Protein AF-A0A0C3G205-F1 (afdb_monomer_lite)

Secondary structure (DSSP, 8-state):
------EEEE--HHHHHHHHHHTT-EEEEEEEETTEEEEEEEES-HHHHHHHHHHHTT--S-EEEEBTTS-EEEEEEES-TTS-EE--HHHHHHHHHHH---S--EE--BTT------------

Organism: Piloderma croceum (strain F 1598) (NCBI:txid765440)

Foldseek 3Di:
DPPQFFKFFWDDPVLLVVLCVVVVQWDWDWDDDPNDTDIDIDHPDSVVSVVVLCVQLVADPWDWFAAPVRIITTTQWGAGPVDIDGHDPSNVVSSCVRSVGPDDMDGTHTDVDDRDPPPVPPDD

pLDDT: mean 79.88, std 13.87, range [37.0, 92.31]

Sequence (124 aa):
MDKNLPLGYPTPFELIRNYAYQHNLQKSKTIESNGEKHTEAWIIDEGYIIFIACKCADAEEVDWVASCEALMYLQVSGGGSEHEWKISEDMENRLWSEFGFVDELVRFEPDGWVPFRVRVGRDP

Structure (mmCIF, N/CA/C/O backbone):
data_AF-A0A0C3G205-F1
#
_entry.id   AF-A0A0C3G205-F1
#
loop_
_atom_site.group_PDB
_atom_site.id
_atom_site.type_symbol
_atom_site.label_atom_id
_atom_site.label_alt_id
_atom_site.label_comp_id
_atom_site.label_asym_id
_atom_site.label_entity_id
_atom_site.label_seq_id
_atom_site.pdbx_PDB_ins_code
_atom_site.Cartn_x
_atom_site.Cartn_y
_atom_site.Cartn_z
_atom_site.occupancy
_atom_site.B_iso_or_equiv
_atom_site.auth_seq_id
_atom_site.auth_comp_id
_atom_site.auth_asym_id
_atom_site.auth_atom_id
_atom_site.pdbx_PDB_model_num
ATOM 1 N N . MET A 1 1 ? 18.141 18.012 -11.970 1.00 46.16 1 MET A N 1
ATOM 2 C CA . MET A 1 1 ? 18.614 16.644 -11.687 1.00 46.16 1 MET A CA 1
ATOM 3 C C . MET A 1 1 ? 17.356 15.892 -11.336 1.00 46.16 1 MET A C 1
ATOM 5 O O . MET A 1 1 ? 16.797 16.193 -10.288 1.00 46.16 1 MET A O 1
ATOM 9 N N . ASP A 1 2 ? 16.845 15.061 -12.242 1.00 52.97 2 ASP A N 1
ATOM 10 C CA . ASP A 1 2 ? 15.693 14.222 -11.919 1.00 52.97 2 ASP A CA 1
ATOM 11 C C . ASP A 1 2 ? 16.140 13.299 -10.792 1.00 52.97 2 ASP A C 1
ATOM 13 O O . ASP A 1 2 ? 17.035 12.466 -10.957 1.00 52.97 2 ASP A O 1
ATOM 17 N N . LYS A 1 3 ? 15.644 13.570 -9.582 1.00 64.56 3 LYS A N 1
ATOM 18 C CA . LYS A 1 3 ? 15.903 12.696 -8.449 1.00 64.56 3 LYS A CA 1
ATOM 19 C C . LYS A 1 3 ? 15.207 11.383 -8.801 1.00 64.56 3 LYS A C 1
ATOM 21 O O . LYS A 1 3 ? 13.990 11.364 -8.951 1.00 64.56 3 LYS A O 1
ATOM 26 N N . ASN A 1 4 ? 15.974 10.305 -8.941 1.00 77.38 4 ASN A N 1
ATOM 27 C CA . ASN A 1 4 ? 15.435 8.958 -9.113 1.00 77.38 4 ASN A CA 1
ATOM 28 C C . ASN A 1 4 ? 14.833 8.475 -7.789 1.00 77.38 4 ASN A C 1
ATOM 30 O O . ASN A 1 4 ? 15.429 7.677 -7.064 1.00 77.38 4 ASN A O 1
ATOM 34 N N . LEU A 1 5 ? 13.712 9.083 -7.425 1.00 85.69 5 LEU A N 1
ATOM 35 C CA . LEU A 1 5 ? 12.953 8.763 -6.233 1.00 85.69 5 LEU A CA 1
ATOM 36 C C . LEU A 1 5 ? 12.184 7.455 -6.452 1.00 85.69 5 LEU A C 1
ATOM 38 O O . LEU A 1 5 ? 11.811 7.151 -7.591 1.00 85.69 5 LEU A O 1
ATOM 42 N N . PRO A 1 6 ? 11.931 6.678 -5.392 1.00 87.69 6 PRO A N 1
ATOM 43 C CA . PRO A 1 6 ? 11.024 5.545 -5.485 1.00 87.69 6 PRO A CA 1
ATOM 44 C C . PRO A 1 6 ? 9.629 5.984 -5.941 1.00 87.69 6 PRO A C 1
ATOM 46 O O . PRO A 1 6 ? 9.235 7.142 -5.779 1.00 87.69 6 PRO A O 1
ATOM 49 N N . LEU A 1 7 ? 8.900 5.044 -6.538 1.00 89.06 7 LEU A N 1
ATOM 50 C CA . LEU A 1 7 ? 7.511 5.210 -6.957 1.00 89.06 7 LEU A CA 1
ATOM 51 C C . LEU A 1 7 ? 6.617 4.384 -6.038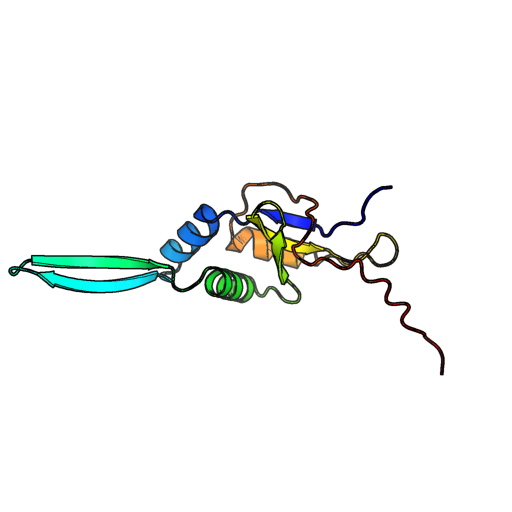 1.00 89.06 7 LEU A C 1
ATOM 53 O O . LEU A 1 7 ? 6.945 3.238 -5.716 1.00 89.06 7 LEU A O 1
ATOM 57 N N . GLY A 1 8 ? 5.479 4.937 -5.643 1.00 91.12 8 GLY A N 1
ATOM 58 C CA . GLY A 1 8 ? 4.548 4.234 -4.775 1.00 91.12 8 GLY A CA 1
ATOM 59 C C . GLY A 1 8 ? 3.142 4.798 -4.812 1.00 91.12 8 GLY A C 1
ATOM 60 O O . GLY A 1 8 ? 2.907 5.902 -5.308 1.00 91.12 8 GLY A O 1
ATOM 61 N N . TYR A 1 9 ? 2.214 4.013 -4.275 1.00 92.06 9 TYR A N 1
ATOM 62 C CA . TYR A 1 9 ? 0.839 4.441 -4.058 1.00 92.06 9 TYR A CA 1
ATOM 63 C C . TYR A 1 9 ? 0.725 5.189 -2.737 1.00 92.06 9 TYR A C 1
ATOM 65 O O . TYR A 1 9 ? 1.216 4.677 -1.725 1.00 92.06 9 TYR A O 1
ATOM 73 N N . PRO A 1 10 ? 0.058 6.353 -2.703 1.00 91.19 10 PRO A N 1
ATOM 74 C CA . PRO A 1 10 ? -0.341 6.968 -1.448 1.00 91.19 10 PRO A CA 1
ATOM 75 C C . PRO A 1 10 ? -1.196 5.998 -0.625 1.00 91.19 10 PRO A C 1
ATOM 77 O O . PRO A 1 10 ? -2.193 5.458 -1.104 1.00 91.19 10 PRO A O 1
ATOM 80 N N . THR A 1 11 ? -0.822 5.785 0.635 1.00 89.25 11 THR A N 1
ATOM 81 C CA . THR A 1 11 ? -1.592 4.976 1.589 1.00 89.25 11 THR A CA 1
ATOM 82 C C . THR A 1 11 ? -2.069 5.860 2.740 1.00 89.25 11 THR A C 1
ATOM 84 O O . THR A 1 11 ? -1.486 5.814 3.828 1.00 89.25 11 THR A O 1
ATOM 87 N N . PRO A 1 12 ? -3.090 6.715 2.531 1.00 87.19 12 PRO A N 1
ATOM 88 C CA . PRO A 1 12 ? -3.608 7.560 3.597 1.00 87.19 12 PRO A CA 1
ATOM 89 C C . PRO A 1 12 ? -4.235 6.708 4.704 1.00 87.19 12 PRO A C 1
ATOM 91 O O . PRO A 1 12 ? -4.753 5.615 4.465 1.00 87.19 12 PRO A O 1
ATOM 94 N N . PHE A 1 13 ? -4.246 7.239 5.926 1.00 85.25 13 PHE A N 1
ATOM 95 C CA . PHE A 1 13 ? -4.791 6.540 7.092 1.00 85.25 13 PHE A CA 1
ATOM 96 C C . PHE A 1 13 ? -6.239 6.066 6.884 1.00 85.25 13 PHE A C 1
ATOM 98 O O . PHE A 1 13 ? -6.624 5.001 7.357 1.00 85.25 13 PHE A O 1
ATOM 105 N N . GLU A 1 14 ? -7.044 6.824 6.139 1.00 88.00 14 GLU A N 1
ATOM 106 C CA . GLU A 1 14 ? -8.429 6.467 5.819 1.00 88.00 14 GLU A CA 1
ATOM 107 C C . GLU A 1 14 ? -8.534 5.201 4.959 1.00 88.00 14 GLU A C 1
ATOM 109 O O . GLU A 1 14 ? -9.401 4.369 5.225 1.00 88.00 14 GLU A O 1
ATOM 114 N N . LEU A 1 15 ? -7.627 5.009 3.992 1.00 89.44 15 LEU A N 1
ATOM 115 C CA . LEU A 1 15 ? -7.549 3.790 3.180 1.00 89.44 15 LEU A CA 1
ATOM 116 C C . LEU A 1 15 ? -7.248 2.579 4.071 1.00 89.44 15 LEU A C 1
ATOM 118 O O . LEU A 1 15 ? -7.987 1.596 4.068 1.00 89.44 15 LEU A O 1
ATOM 122 N N . ILE A 1 16 ? -6.207 2.700 4.899 1.00 88.25 16 ILE A N 1
ATOM 123 C CA . ILE A 1 16 ? -5.759 1.653 5.828 1.00 88.25 16 ILE A CA 1
ATOM 124 C C . ILE A 1 16 ? -6.878 1.303 6.817 1.00 88.25 16 ILE A C 1
ATOM 126 O O . ILE A 1 16 ? -7.170 0.134 7.068 1.00 88.25 16 ILE A O 1
ATOM 130 N N . ARG A 1 17 ? -7.558 2.320 7.347 1.00 87.94 17 ARG A N 1
ATOM 131 C CA . ARG A 1 17 ? -8.693 2.164 8.254 1.00 87.94 17 ARG A CA 1
ATOM 132 C C . ARG A 1 17 ? -9.869 1.453 7.592 1.00 87.94 17 ARG A C 1
ATOM 134 O O . ARG A 1 17 ? -10.459 0.570 8.211 1.00 87.94 17 ARG A O 1
ATOM 141 N N . ASN A 1 18 ? -10.240 1.840 6.375 1.00 90.12 18 ASN A N 1
ATOM 142 C CA . ASN A 1 18 ? -11.357 1.226 5.659 1.00 90.12 18 ASN A CA 1
ATOM 143 C C . ASN A 1 18 ? -11.080 -0.250 5.372 1.00 90.12 18 ASN A C 1
ATOM 145 O O . ASN A 1 18 ? -11.936 -1.088 5.662 1.00 90.12 18 ASN A O 1
ATOM 149 N N . TYR A 1 19 ? -9.866 -0.561 4.915 1.00 91.50 19 TYR A N 1
ATOM 150 C CA . TYR A 1 19 ? -9.417 -1.936 4.737 1.00 91.50 19 TYR A CA 1
ATOM 151 C C . TYR A 1 19 ? -9.491 -2.716 6.060 1.00 91.50 19 TYR A C 1
ATOM 153 O O . TYR A 1 19 ? -10.064 -3.804 6.124 1.00 91.50 19 TYR A O 1
ATOM 161 N N . ALA A 1 20 ? -9.012 -2.135 7.167 1.00 90.69 20 ALA A N 1
ATOM 162 C CA . ALA A 1 20 ? -9.081 -2.782 8.475 1.00 90.69 20 ALA A CA 1
ATOM 163 C C . ALA A 1 20 ? -10.515 -3.165 8.869 1.00 90.69 20 ALA A C 1
ATOM 165 O O . ALA A 1 20 ? -10.747 -4.294 9.296 1.00 90.69 20 ALA A O 1
ATOM 166 N N . TYR A 1 21 ? -11.480 -2.259 8.679 1.00 89.31 21 TYR A N 1
ATOM 167 C CA . TYR A 1 21 ? -12.889 -2.532 8.970 1.00 89.31 21 TYR A CA 1
ATOM 168 C C . TYR A 1 21 ? -13.486 -3.609 8.063 1.00 89.31 21 TYR A C 1
ATOM 170 O O . TYR A 1 21 ? -14.200 -4.484 8.551 1.00 89.31 21 TYR A O 1
ATOM 178 N N . GLN A 1 22 ? -13.193 -3.565 6.761 1.00 90.81 22 GLN A N 1
ATOM 179 C CA . GLN A 1 22 ? -13.673 -4.555 5.792 1.00 90.81 22 GLN A CA 1
ATOM 180 C C . GLN A 1 22 ? -13.173 -5.969 6.123 1.00 90.81 22 GLN A C 1
ATOM 182 O O . GLN A 1 22 ? -13.919 -6.937 5.978 1.00 90.81 22 GLN A O 1
ATOM 187 N N . HIS A 1 23 ? -11.946 -6.081 6.637 1.00 90.06 23 HIS A N 1
ATOM 188 C CA . HIS A 1 23 ? -11.289 -7.357 6.930 1.00 90.06 23 HIS A CA 1
ATOM 189 C C . HIS A 1 23 ? -11.340 -7.759 8.415 1.00 90.06 23 HIS A C 1
ATOM 191 O O . HIS A 1 23 ? -10.714 -8.740 8.812 1.00 90.06 23 HIS A O 1
ATOM 197 N N . ASN A 1 24 ? -12.107 -7.045 9.245 1.00 89.44 24 ASN A N 1
ATOM 198 C CA . ASN A 1 24 ? -12.214 -7.281 10.689 1.00 89.44 24 ASN A CA 1
ATOM 199 C C . ASN A 1 24 ? -10.862 -7.265 11.434 1.00 89.44 24 ASN A C 1
ATOM 201 O O . ASN A 1 24 ? -10.647 -8.030 12.375 1.00 89.44 24 ASN A O 1
ATOM 205 N N . LEU A 1 25 ? -9.950 -6.380 11.027 1.00 88.44 25 LEU A N 1
ATOM 206 C CA . LEU A 1 25 ? -8.615 -6.204 11.614 1.00 88.44 25 LEU A CA 1
ATOM 207 C C . LEU A 1 25 ? -8.593 -5.169 12.753 1.00 88.44 25 LEU A C 1
ATOM 209 O O . LEU A 1 25 ? -7.534 -4.678 13.144 1.00 88.44 25 LEU A O 1
ATOM 213 N N . GLN A 1 26 ? -9.756 -4.820 13.299 1.00 83.94 26 GLN A N 1
ATOM 214 C CA . GLN A 1 26 ? -9.890 -3.995 14.494 1.00 83.94 26 GLN A CA 1
ATOM 215 C C . GLN A 1 26 ? -9.728 -4.815 15.782 1.00 83.94 26 GLN A C 1
ATOM 217 O O . GLN A 1 26 ? -10.205 -5.944 15.900 1.00 83.94 26 GLN A O 1
ATOM 222 N N . LYS A 1 27 ? -9.122 -4.209 16.805 1.00 78.50 27 LYS A N 1
ATOM 223 C CA . LYS A 1 27 ? -9.290 -4.642 18.196 1.00 78.50 27 LYS A CA 1
ATOM 224 C C . LYS A 1 27 ? -10.500 -3.938 18.779 1.00 78.50 27 LYS A C 1
ATOM 226 O O . LYS A 1 27 ? -10.727 -2.763 18.514 1.00 78.50 27 LYS A O 1
ATOM 231 N N . SER A 1 28 ? -11.245 -4.650 19.612 1.00 81.25 28 SER A N 1
ATOM 232 C CA . SER A 1 28 ? -12.322 -4.059 20.396 1.00 81.25 28 SER A CA 1
ATOM 233 C C . SER A 1 28 ? -12.154 -4.384 21.868 1.00 81.25 28 SER A C 1
ATOM 235 O O . SER A 1 28 ? -11.835 -5.522 22.222 1.00 81.25 28 SER A O 1
ATOM 237 N N . LYS A 1 29 ? -12.435 -3.412 22.730 1.00 79.94 29 LYS A N 1
ATOM 238 C CA . LYS A 1 29 ? -12.554 -3.615 24.170 1.00 79.94 29 LYS A CA 1
ATOM 239 C C . LYS A 1 29 ? -13.931 -3.171 24.620 1.00 79.94 29 LYS A C 1
ATOM 241 O O . LYS A 1 29 ? -14.347 -2.044 24.370 1.00 79.94 29 LYS A O 1
ATOM 246 N N . THR A 1 30 ? -14.617 -4.069 25.313 1.00 85.38 30 THR A N 1
ATOM 247 C CA . THR A 1 30 ? -15.860 -3.735 26.001 1.00 85.38 30 THR A CA 1
ATOM 248 C C . THR A 1 30 ? -15.525 -3.234 27.398 1.00 85.38 30 THR A C 1
ATOM 250 O O . THR A 1 30 ? -14.806 -3.897 28.148 1.00 85.38 30 THR A O 1
ATOM 253 N N . ILE A 1 31 ? -16.029 -2.055 27.732 1.00 85.69 31 ILE A N 1
ATOM 254 C CA . ILE A 1 31 ? -15.893 -1.409 29.030 1.00 85.69 31 ILE A CA 1
ATOM 255 C C . ILE A 1 31 ? -17.288 -1.331 29.639 1.00 85.69 31 ILE A C 1
ATOM 257 O O . ILE A 1 31 ? -18.219 -0.823 29.018 1.00 85.69 31 ILE A O 1
ATOM 261 N N . GLU A 1 32 ? -17.429 -1.851 30.854 1.00 89.06 32 GLU A N 1
ATOM 262 C CA . GLU A 1 32 ? -18.638 -1.689 31.656 1.00 89.06 32 GLU A CA 1
ATOM 263 C C . GLU A 1 32 ? -18.434 -0.550 32.652 1.00 89.06 32 GLU A C 1
ATOM 265 O O . GLU A 1 32 ? -17.497 -0.578 33.450 1.00 89.06 32 GLU A O 1
ATOM 270 N N . SER A 1 33 ? -19.309 0.452 32.603 1.00 83.94 33 SER A N 1
ATOM 271 C CA . SER A 1 33 ? -19.316 1.575 33.540 1.00 83.94 33 SER A CA 1
ATOM 272 C C . SER A 1 33 ? -20.757 1.896 33.913 1.00 83.94 33 SER A C 1
ATOM 274 O O . SER A 1 33 ? -21.612 2.013 33.045 1.00 83.94 33 SER A O 1
ATOM 276 N N . ASN A 1 34 ? -21.052 1.983 35.212 1.00 85.06 34 ASN A N 1
ATOM 277 C CA . ASN A 1 34 ? -22.398 2.256 35.740 1.00 85.06 34 ASN A CA 1
ATOM 278 C C . ASN A 1 34 ? -23.517 1.321 35.224 1.00 85.06 34 ASN A C 1
ATOM 280 O O . ASN A 1 34 ? -24.680 1.709 35.185 1.00 85.06 34 ASN A O 1
ATOM 284 N N . GLY A 1 35 ? -23.185 0.078 34.854 1.00 87.94 35 GLY A N 1
ATOM 285 C CA . GLY A 1 35 ? -24.145 -0.888 34.303 1.00 87.94 35 GLY A CA 1
ATOM 286 C C . GLY A 1 35 ? -24.400 -0.750 32.796 1.00 87.94 35 GLY A C 1
ATOM 287 O O . GLY A 1 35 ? -25.133 -1.564 32.236 1.00 87.94 35 GLY A O 1
ATOM 288 N N . GLU A 1 36 ? -23.767 0.217 32.129 1.00 83.50 36 GLU A N 1
ATOM 289 C CA . GLU A 1 36 ? -23.778 0.369 30.674 1.00 83.50 36 GLU A CA 1
ATOM 290 C C . GLU A 1 36 ? -22.538 -0.298 30.055 1.00 83.50 36 GLU A C 1
ATOM 292 O O . GLU A 1 36 ? -21.431 -0.212 30.594 1.00 83.50 36 GLU A O 1
ATOM 297 N N . LYS A 1 37 ? -22.727 -0.994 28.923 1.00 86.56 37 LYS A N 1
ATOM 298 C CA . LYS A 1 37 ? -21.651 -1.616 28.134 1.00 86.56 37 LYS A CA 1
ATOM 299 C C . LYS A 1 37 ? -21.302 -0.707 26.961 1.00 86.56 37 LYS A C 1
ATOM 301 O O . LYS A 1 37 ? -22.137 -0.497 26.085 1.00 86.56 37 LYS A O 1
ATOM 306 N N . HIS A 1 38 ? -20.060 -0.245 26.905 1.00 84.19 38 HIS A N 1
ATOM 307 C CA . HIS A 1 38 ? -19.509 0.484 25.765 1.00 84.19 38 HIS A CA 1
ATOM 308 C C . HIS A 1 38 ? -18.468 -0.382 25.067 1.00 84.19 38 HIS A C 1
ATOM 310 O O . HIS A 1 38 ? -17.634 -0.994 25.729 1.00 84.19 38 HIS A O 1
ATOM 316 N N . THR A 1 39 ? -18.490 -0.432 23.738 1.00 84.06 39 THR A N 1
ATOM 317 C CA . THR A 1 39 ? -17.443 -1.098 22.957 1.00 84.06 39 THR A CA 1
ATOM 318 C C . THR A 1 39 ? -16.621 -0.042 22.242 1.00 84.06 39 THR A C 1
ATOM 320 O O . THR A 1 39 ? -17.121 0.659 21.367 1.00 84.06 39 THR A O 1
ATOM 323 N N . GLU A 1 40 ? -15.354 0.059 22.622 1.00 80.81 40 GLU A N 1
ATOM 324 C CA . GLU A 1 40 ? -14.363 0.869 21.923 1.00 80.81 40 GLU A CA 1
ATOM 325 C C . GLU A 1 40 ? -13.652 -0.018 20.903 1.00 80.81 40 GLU A C 1
ATOM 327 O O . GLU A 1 40 ? -13.214 -1.116 21.249 1.00 80.81 40 GLU A O 1
ATOM 332 N N . ALA A 1 41 ? -13.540 0.443 19.657 1.00 73.50 41 ALA A N 1
ATOM 333 C CA . ALA A 1 41 ? -12.800 -0.240 18.603 1.00 73.50 41 ALA A CA 1
ATOM 334 C C . ALA A 1 41 ? -11.648 0.639 18.109 1.00 73.50 41 ALA A C 1
ATOM 336 O O . ALA A 1 41 ? -11.825 1.840 17.903 1.00 73.50 41 ALA A O 1
ATOM 337 N N . TRP A 1 42 ? -10.478 0.039 17.911 1.00 79.00 42 TRP A N 1
ATOM 338 C CA . TRP A 1 42 ? -9.301 0.712 17.369 1.00 79.00 42 TRP A CA 1
ATOM 339 C C . TRP A 1 42 ? -8.505 -0.211 16.447 1.00 79.00 42 TRP A C 1
ATOM 341 O O . TRP A 1 42 ? -8.597 -1.439 16.511 1.00 79.00 42 TRP A O 1
ATOM 351 N N . ILE A 1 43 ? -7.718 0.401 15.570 1.00 74.12 43 ILE A N 1
ATOM 352 C CA . ILE A 1 43 ? -6.840 -0.290 14.627 1.00 74.12 43 ILE A CA 1
ATOM 353 C C . ILE A 1 43 ? -5.657 -0.919 15.376 1.00 74.12 43 ILE A C 1
ATOM 355 O O . ILE A 1 43 ? -5.128 -0.326 16.311 1.00 74.12 43 ILE A O 1
ATOM 359 N N . ILE A 1 44 ? -5.265 -2.135 14.982 1.00 70.44 44 ILE A N 1
ATOM 360 C CA . ILE A 1 44 ? -4.193 -2.898 15.639 1.00 70.44 44 ILE A CA 1
ATOM 361 C C . ILE A 1 44 ? -2.827 -2.223 15.483 1.00 70.44 44 ILE A C 1
ATOM 363 O O . ILE A 1 44 ? -2.137 -2.080 16.490 1.00 70.44 44 ILE A O 1
ATOM 367 N N . ASP A 1 45 ? -2.464 -1.893 14.244 1.00 84.31 45 ASP A N 1
ATOM 368 C CA . ASP A 1 45 ? -1.216 -1.258 13.798 1.00 84.31 45 ASP A CA 1
ATOM 369 C C . ASP A 1 45 ? -1.310 -1.093 12.265 1.00 84.31 45 ASP A C 1
ATOM 371 O O . ASP A 1 45 ? -1.740 -2.025 11.577 1.00 84.31 45 ASP A O 1
ATOM 375 N N . GLU A 1 46 ? -0.972 0.075 11.718 1.00 83.56 46 GLU A N 1
ATOM 376 C CA . GLU A 1 46 ? -1.089 0.359 10.281 1.00 83.56 46 GLU A CA 1
ATOM 377 C C . GLU A 1 46 ? -0.160 -0.519 9.432 1.00 83.56 46 GLU A C 1
ATOM 379 O O . GLU A 1 46 ? -0.580 -1.042 8.396 1.00 83.56 46 GLU A O 1
ATOM 384 N N . GLY A 1 47 ? 1.073 -0.742 9.893 1.00 82.00 47 GLY A N 1
ATOM 385 C CA . GLY A 1 47 ? 2.044 -1.585 9.196 1.00 82.00 47 GLY A CA 1
ATOM 386 C C . GLY A 1 47 ? 1.606 -3.044 9.152 1.00 82.00 47 GLY A C 1
ATOM 387 O O . GLY A 1 47 ? 1.742 -3.706 8.124 1.00 82.00 47 GLY A O 1
ATOM 388 N N . TYR A 1 48 ? 0.998 -3.536 10.233 1.00 84.62 48 TYR A N 1
ATOM 389 C CA . TYR A 1 48 ? 0.404 -4.870 10.259 1.00 84.62 48 TYR A CA 1
ATOM 390 C C . TYR A 1 48 ? -0.747 -5.015 9.256 1.00 84.62 48 TYR A C 1
ATOM 392 O O . TYR A 1 48 ? -0.838 -6.037 8.578 1.00 84.62 48 TYR A O 1
ATOM 400 N N . ILE A 1 49 ? -1.615 -4.006 9.128 1.00 88.19 49 ILE A N 1
ATOM 401 C CA . ILE A 1 49 ? -2.709 -4.038 8.145 1.00 88.19 49 ILE A CA 1
ATOM 402 C C . ILE A 1 49 ? -2.159 -4.138 6.726 1.00 88.19 49 ILE A C 1
ATOM 404 O O . ILE A 1 49 ? -2.626 -4.966 5.947 1.00 88.19 49 ILE A O 1
ATOM 408 N N . ILE A 1 50 ? -1.148 -3.335 6.409 1.00 87.31 50 ILE A N 1
ATOM 409 C CA . ILE A 1 50 ? -0.534 -3.340 5.083 1.00 87.31 50 ILE A CA 1
ATOM 410 C C . ILE A 1 50 ? 0.172 -4.661 4.807 1.00 87.31 50 ILE A C 1
ATOM 412 O O . ILE A 1 50 ? 0.027 -5.207 3.718 1.00 87.31 50 ILE A O 1
ATOM 416 N N . PHE A 1 51 ? 0.848 -5.236 5.802 1.00 86.19 51 PHE A N 1
ATOM 417 C CA . PHE A 1 51 ? 1.401 -6.581 5.681 1.00 86.19 51 PHE A CA 1
ATOM 418 C C . PHE A 1 51 ? 0.317 -7.619 5.350 1.00 86.19 51 PHE A C 1
ATOM 420 O O . PHE A 1 51 ? 0.513 -8.436 4.452 1.00 86.19 51 PHE A O 1
ATOM 427 N N . ILE A 1 52 ? -0.831 -7.585 6.038 1.00 89.00 52 ILE A N 1
ATOM 428 C CA . ILE A 1 52 ? -1.949 -8.496 5.758 1.00 89.00 52 ILE A CA 1
ATOM 429 C C . ILE A 1 52 ? -2.497 -8.283 4.346 1.00 89.00 52 ILE A C 1
ATOM 431 O O . ILE A 1 52 ? -2.714 -9.262 3.642 1.00 89.00 52 ILE A O 1
ATOM 435 N N . ALA A 1 53 ? -2.669 -7.040 3.909 1.00 89.62 53 ALA A N 1
ATOM 436 C CA . ALA A 1 53 ? -3.125 -6.732 2.559 1.00 89.62 53 ALA A CA 1
ATOM 437 C C . ALA A 1 53 ? -2.142 -7.215 1.483 1.00 89.62 53 ALA A C 1
ATOM 439 O O . ALA A 1 53 ? -2.544 -7.916 0.559 1.00 89.62 53 ALA A O 1
ATOM 440 N N . CYS A 1 54 ? -0.838 -6.975 1.643 1.00 89.44 54 CYS A N 1
ATOM 441 C CA . CYS A 1 54 ? 0.167 -7.544 0.742 1.00 89.44 54 CYS A CA 1
ATOM 442 C C . CYS A 1 54 ? 0.114 -9.079 0.735 1.00 89.44 54 CYS A C 1
ATOM 444 O O . CYS A 1 54 ? 0.229 -9.693 -0.321 1.00 89.44 54 CYS A O 1
ATOM 446 N N . LYS A 1 55 ? -0.119 -9.724 1.886 1.00 89.56 55 LYS A N 1
ATOM 447 C CA . LYS A 1 55 ? -0.306 -11.181 1.950 1.00 89.56 55 LYS A CA 1
ATOM 448 C C . LYS A 1 55 ? -1.564 -11.661 1.223 1.00 89.56 55 LYS A C 1
ATOM 450 O O . LYS A 1 55 ? -1.484 -12.676 0.540 1.00 89.56 55 LYS A O 1
ATOM 455 N N . CYS A 1 56 ? -2.691 -10.964 1.348 1.00 90.50 56 CYS A N 1
ATOM 456 C CA . CYS A 1 56 ? -3.926 -11.294 0.630 1.00 90.50 56 CYS A CA 1
ATOM 457 C C . CYS A 1 56 ? -3.769 -11.126 -0.888 1.00 90.50 56 CYS A C 1
ATOM 459 O O . CYS A 1 56 ? -4.228 -11.976 -1.647 1.00 90.50 56 CYS A O 1
ATOM 461 N N . ALA A 1 57 ? -3.044 -10.089 -1.314 1.00 88.81 57 ALA A N 1
ATOM 462 C CA . ALA A 1 57 ? -2.704 -9.842 -2.712 1.00 88.81 57 ALA A CA 1
ATOM 463 C C . ALA A 1 57 ? -1.641 -10.808 -3.274 1.00 88.81 57 ALA A C 1
ATOM 465 O O . ALA A 1 57 ? -1.314 -10.722 -4.457 1.00 88.81 57 ALA A O 1
ATOM 466 N N . ASP A 1 58 ? -1.080 -11.703 -2.447 1.00 88.06 58 ASP A N 1
ATOM 467 C CA . ASP A 1 58 ? 0.080 -12.532 -2.796 1.00 88.06 58 ASP A CA 1
ATOM 468 C C . ASP A 1 58 ? 1.226 -11.677 -3.375 1.00 88.06 58 ASP A C 1
ATOM 470 O O . ASP A 1 58 ? 1.842 -11.980 -4.402 1.00 88.06 58 ASP A O 1
ATOM 474 N N . ALA A 1 59 ? 1.439 -10.533 -2.716 1.00 81.31 59 ALA A N 1
ATOM 475 C CA . ALA A 1 59 ? 2.385 -9.519 -3.114 1.00 81.31 59 ALA A CA 1
ATOM 476 C C . ALA A 1 59 ? 3.742 -9.719 -2.447 1.00 81.31 59 ALA A C 1
ATOM 478 O O . ALA A 1 59 ? 3.947 -9.397 -1.273 1.00 81.31 59 ALA A O 1
ATOM 479 N N . GLU A 1 60 ? 4.668 -10.281 -3.217 1.00 71.75 60 GLU A N 1
ATOM 480 C CA . GLU A 1 60 ? 6.072 -10.429 -2.851 1.00 71.75 60 GLU A CA 1
ATOM 481 C C . GLU A 1 60 ? 6.856 -9.170 -3.268 1.00 71.75 60 GLU A C 1
ATOM 483 O O . GLU A 1 60 ? 6.497 -8.506 -4.238 1.00 71.75 60 GLU A O 1
ATOM 488 N N . GLU A 1 61 ? 7.922 -8.835 -2.533 1.00 70.25 61 GLU A N 1
ATOM 489 C CA . GLU A 1 61 ? 8.858 -7.742 -2.877 1.00 70.25 61 GLU A CA 1
ATOM 490 C C . GLU A 1 61 ? 8.263 -6.315 -2.869 1.00 70.25 61 GLU A C 1
ATOM 492 O O . GLU A 1 61 ? 8.677 -5.448 -3.638 1.00 70.25 61 GLU A O 1
ATOM 497 N N . VAL A 1 62 ? 7.312 -6.046 -1.969 1.00 72.69 62 VAL A N 1
ATOM 498 C CA . VAL A 1 62 ? 6.735 -4.708 -1.757 1.00 72.69 62 VAL A CA 1
ATOM 499 C C . VAL A 1 62 ? 7.133 -4.184 -0.382 1.00 72.69 62 VAL A C 1
ATOM 501 O O . VAL A 1 62 ? 6.944 -4.876 0.619 1.00 72.69 62 VAL A O 1
ATOM 504 N N . ASP A 1 63 ? 7.624 -2.946 -0.330 1.00 76.19 63 ASP A N 1
ATOM 505 C CA . ASP A 1 63 ? 7.971 -2.267 0.918 1.00 76.19 63 ASP A CA 1
ATOM 506 C C . ASP A 1 63 ? 6.948 -1.175 1.246 1.00 76.19 63 ASP A C 1
ATOM 508 O O . ASP A 1 63 ? 6.517 -0.407 0.383 1.00 76.19 63 ASP A O 1
ATOM 512 N N . TRP A 1 64 ? 6.575 -1.077 2.521 1.00 81.38 64 TRP A N 1
ATOM 513 C CA . TRP A 1 64 ? 5.787 0.039 3.034 1.00 81.38 64 TRP A CA 1
ATOM 514 C C . TRP A 1 64 ? 6.696 1.062 3.698 1.00 81.38 64 TRP A C 1
ATOM 516 O O . TRP A 1 64 ? 7.503 0.712 4.561 1.00 81.38 64 TRP A O 1
ATOM 526 N N . VAL A 1 65 ? 6.580 2.324 3.282 1.00 80.19 65 VAL A N 1
ATOM 527 C CA . VAL A 1 65 ? 7.591 3.334 3.584 1.00 80.19 65 VAL A CA 1
ATOM 528 C C . VAL A 1 65 ? 6.954 4.670 3.967 1.00 80.19 65 VAL A C 1
ATOM 530 O O . VAL A 1 65 ? 6.021 5.146 3.321 1.00 80.19 65 VAL A O 1
ATOM 533 N N . ALA A 1 66 ? 7.484 5.287 5.024 1.00 74.00 66 ALA A N 1
ATOM 534 C CA . ALA A 1 66 ? 7.151 6.652 5.421 1.00 74.00 66 ALA A CA 1
ATOM 535 C C . ALA A 1 66 ? 7.938 7.677 4.594 1.00 74.00 66 ALA A C 1
ATOM 537 O O . ALA A 1 66 ? 9.088 7.433 4.228 1.00 74.00 66 ALA A O 1
ATOM 538 N N . SER A 1 67 ? 7.343 8.838 4.337 1.00 75.50 67 SER A N 1
ATOM 539 C CA . SER A 1 67 ? 7.975 9.987 3.685 1.00 75.50 67 SER A CA 1
ATOM 540 C C . SER A 1 67 ? 8.076 11.185 4.625 1.00 75.50 67 SER A C 1
ATOM 542 O O . SER A 1 67 ? 7.256 11.347 5.529 1.00 75.50 67 SER A O 1
ATOM 544 N N . CYS A 1 68 ? 9.020 12.079 4.325 1.00 67.44 68 CYS A N 1
ATOM 545 C CA . CYS A 1 68 ? 9.312 13.298 5.083 1.00 67.44 68 CYS A CA 1
ATOM 546 C C . CYS A 1 68 ? 8.153 14.287 5.223 1.00 67.44 68 CYS A C 1
ATOM 548 O O . CYS A 1 68 ? 8.177 15.141 6.109 1.00 67.44 68 CYS A O 1
ATOM 550 N N . GLU A 1 69 ? 7.113 14.154 4.403 1.00 68.62 69 GLU A N 1
ATOM 551 C CA . GLU A 1 69 ? 5.875 14.929 4.512 1.00 68.62 69 GLU A CA 1
ATOM 552 C C . GLU A 1 69 ? 4.851 14.304 5.480 1.00 68.62 69 GLU A C 1
ATOM 554 O O . GLU A 1 69 ? 3.689 14.702 5.488 1.00 68.62 69 GLU A O 1
ATOM 559 N N . ALA A 1 70 ? 5.260 13.324 6.298 1.00 66.56 70 ALA A N 1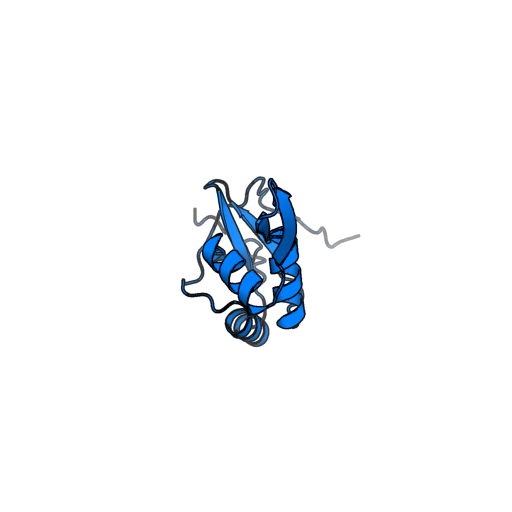
ATOM 560 C CA . ALA A 1 70 ? 4.380 12.508 7.142 1.00 66.56 70 ALA A CA 1
ATOM 561 C C . ALA A 1 70 ? 3.297 11.746 6.346 1.00 66.56 70 ALA A C 1
ATOM 563 O O . ALA A 1 70 ? 2.241 11.395 6.877 1.00 66.56 70 ALA A O 1
ATOM 564 N N . LEU A 1 71 ? 3.568 11.482 5.065 1.00 75.25 71 LEU A N 1
ATOM 565 C CA . LEU A 1 71 ? 2.742 10.666 4.179 1.00 75.25 71 LEU A CA 1
ATOM 566 C C . LEU A 1 71 ? 3.323 9.254 4.092 1.00 75.25 71 LEU A C 1
ATOM 568 O O . LEU A 1 71 ? 4.539 9.073 4.063 1.00 75.25 71 LEU A O 1
ATOM 572 N N . MET A 1 72 ? 2.447 8.254 4.043 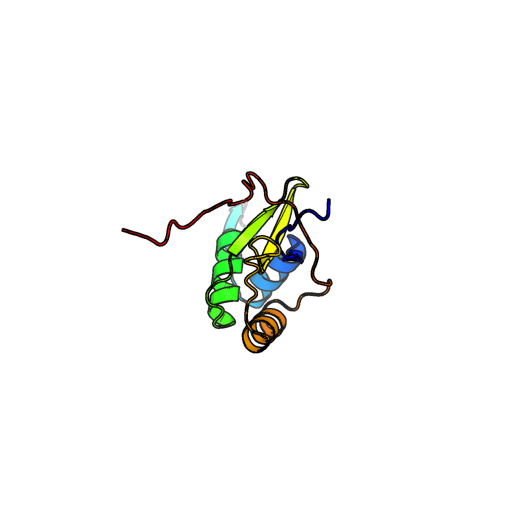1.00 87.00 72 MET A N 1
ATOM 573 C CA . MET A 1 72 ? 2.834 6.850 3.916 1.00 87.00 72 MET A CA 1
ATOM 574 C C . MET A 1 72 ? 2.587 6.380 2.487 1.00 87.00 72 MET A C 1
ATOM 576 O O . MET A 1 72 ? 1.564 6.734 1.893 1.00 87.00 72 MET A O 1
ATOM 580 N N . TYR A 1 73 ? 3.501 5.568 1.963 1.00 88.94 73 TYR A N 1
ATOM 581 C CA . TYR A 1 73 ? 3.434 5.044 0.606 1.00 88.94 73 TYR A CA 1
ATOM 582 C C . TYR A 1 73 ? 3.693 3.542 0.579 1.00 88.94 73 TYR A C 1
ATOM 584 O O . TYR A 1 73 ? 4.572 3.031 1.278 1.00 88.94 73 TYR A O 1
ATOM 592 N N . LEU A 1 74 ? 2.964 2.837 -0.281 1.00 90.50 74 LEU A N 1
ATOM 593 C CA . LEU A 1 74 ? 3.318 1.481 -0.679 1.00 90.50 74 LEU A CA 1
ATOM 594 C C . LEU A 1 74 ? 4.267 1.565 -1.878 1.00 90.50 74 LEU A C 1
ATOM 596 O O . LEU A 1 74 ? 3.843 1.921 -2.979 1.00 90.50 74 LEU A O 1
ATOM 600 N N . GLN A 1 75 ? 5.552 1.292 -1.662 1.00 89.94 75 GLN A N 1
ATOM 601 C CA . GLN A 1 75 ? 6.577 1.386 -2.695 1.00 89.94 75 GLN A CA 1
ATOM 602 C C . GLN A 1 75 ? 6.467 0.215 -3.671 1.00 89.94 75 GLN A C 1
ATOM 604 O O . GLN A 1 75 ? 6.584 -0.941 -3.278 1.00 89.94 75 GLN A O 1
ATOM 609 N N . VAL A 1 76 ? 6.325 0.522 -4.958 1.00 89.81 76 VAL A N 1
ATOM 610 C CA . VAL A 1 76 ? 6.228 -0.477 -6.040 1.00 89.81 76 VAL A CA 1
ATOM 611 C C . VAL A 1 76 ? 7.412 -0.425 -7.005 1.00 89.81 76 VAL A C 1
ATOM 613 O O . VAL A 1 76 ? 7.547 -1.269 -7.892 1.00 89.81 76 VAL A O 1
ATOM 616 N N . SER A 1 77 ? 8.267 0.586 -6.860 1.00 88.62 77 SER A N 1
ATOM 617 C CA . SER A 1 77 ? 9.520 0.711 -7.591 1.00 88.62 77 SER A CA 1
ATOM 618 C C . SER A 1 77 ? 10.543 1.499 -6.787 1.00 88.62 77 SER A C 1
ATOM 620 O O . SER A 1 77 ? 10.202 2.420 -6.040 1.00 88.62 77 SER A O 1
ATOM 622 N N . GLY A 1 78 ? 11.812 1.149 -6.964 1.00 84.69 78 GLY A N 1
ATOM 623 C CA . GLY A 1 78 ? 12.941 1.829 -6.354 1.00 84.69 78 GLY A CA 1
ATOM 624 C C . GLY A 1 78 ? 14.234 1.574 -7.120 1.00 84.69 78 GLY A C 1
ATOM 625 O O . GLY A 1 78 ? 14.268 0.847 -8.105 1.00 84.69 78 GLY A O 1
ATOM 626 N N . GLY A 1 79 ? 15.325 2.179 -6.656 1.00 73.12 79 GLY A N 1
ATOM 627 C CA . GLY A 1 79 ? 16.601 2.144 -7.371 1.00 73.12 79 GLY A CA 1
ATOM 628 C C . GLY A 1 79 ? 16.701 3.248 -8.427 1.00 73.12 79 GLY A C 1
ATOM 629 O O . GLY A 1 79 ? 15.711 3.695 -8.995 1.00 73.12 79 GLY A O 1
ATOM 630 N N . GLY A 1 80 ? 17.913 3.773 -8.622 1.00 68.62 80 GLY A N 1
ATOM 631 C CA . GLY A 1 80 ? 18.165 4.888 -9.540 1.00 68.62 80 GLY A CA 1
ATOM 632 C C . GLY A 1 80 ? 17.858 4.552 -11.006 1.00 68.62 80 GLY A C 1
ATOM 633 O O . GLY A 1 80 ? 17.716 3.391 -11.341 1.00 68.62 80 GLY A O 1
ATOM 634 N N . SER A 1 81 ? 17.885 5.530 -11.912 1.00 66.38 81 SER A N 1
ATOM 635 C CA . SER A 1 81 ? 17.598 5.381 -13.354 1.00 66.38 81 SER A CA 1
ATOM 636 C C . SER A 1 81 ? 18.387 4.278 -14.066 1.00 66.38 81 SER A C 1
ATOM 638 O O . SER A 1 81 ? 17.951 3.779 -15.094 1.00 66.38 81 SER A O 1
ATOM 640 N N . GLU A 1 82 ? 19.563 3.908 -13.556 1.00 68.81 82 GLU A N 1
ATOM 641 C CA . GLU A 1 82 ? 20.384 2.824 -14.118 1.00 68.81 82 GLU A CA 1
ATOM 642 C C . GLU A 1 82 ? 20.021 1.432 -13.561 1.00 68.81 82 GLU A C 1
ATOM 644 O O . GLU A 1 82 ? 20.360 0.417 -14.169 1.00 68.81 82 GLU A O 1
ATOM 649 N N . HIS A 1 83 ? 19.337 1.367 -12.415 1.00 72.06 83 HIS A N 1
ATOM 650 C CA . HIS A 1 83 ? 19.007 0.148 -11.666 1.00 72.06 83 HIS A CA 1
ATOM 651 C C . HIS A 1 83 ? 17.585 0.198 -11.092 1.00 72.06 83 HIS A C 1
ATOM 653 O O . HIS A 1 83 ? 17.344 -0.280 -9.982 1.00 72.06 83 HIS A O 1
ATOM 659 N N . GLU A 1 84 ? 16.661 0.825 -11.816 1.00 82.69 84 GLU A N 1
ATOM 660 C CA . GLU A 1 84 ? 15.280 0.928 -11.377 1.00 82.69 84 GLU A CA 1
ATOM 661 C C . GLU A 1 84 ? 14.654 -0.462 -11.440 1.00 82.69 84 GLU A C 1
ATOM 663 O O . GLU A 1 84 ? 14.581 -1.088 -12.499 1.00 82.69 84 GLU A O 1
ATOM 668 N N . TRP A 1 85 ? 14.236 -0.958 -10.284 1.00 85.88 85 TRP A N 1
ATOM 669 C CA . TRP A 1 85 ? 13.382 -2.123 -10.188 1.00 85.88 85 TRP A CA 1
ATOM 670 C C . TRP A 1 85 ? 11.936 -1.658 -10.061 1.00 85.88 85 TRP A C 1
ATOM 672 O O . TRP A 1 85 ? 11.650 -0.616 -9.466 1.00 85.88 85 TRP A O 1
ATOM 682 N N . LYS A 1 86 ? 11.017 -2.435 -10.628 1.00 88.12 86 LYS A N 1
ATOM 683 C CA . LYS A 1 86 ? 9.571 -2.257 -10.501 1.00 88.12 86 LYS A CA 1
ATOM 684 C C . LYS A 1 86 ? 8.942 -3.639 -10.363 1.00 88.12 86 LYS A C 1
ATOM 686 O O . LYS A 1 86 ? 9.399 -4.578 -11.017 1.00 88.12 86 LYS A O 1
ATOM 691 N N . ILE A 1 87 ? 7.913 -3.754 -9.529 1.00 88.06 87 ILE A N 1
ATOM 692 C CA . ILE A 1 87 ? 7.092 -4.968 -9.468 1.00 88.06 87 ILE A CA 1
ATOM 693 C C . ILE A 1 87 ? 6.437 -5.258 -10.831 1.00 88.06 87 ILE A C 1
ATOM 695 O O . ILE A 1 87 ? 6.287 -4.366 -11.670 1.00 88.06 87 ILE A O 1
ATOM 699 N N . SER A 1 88 ? 6.040 -6.507 -11.075 1.00 90.06 88 SER A N 1
ATOM 700 C CA . SER A 1 88 ? 5.345 -6.863 -12.318 1.00 90.06 88 SER A CA 1
ATOM 701 C C . SER A 1 88 ? 3.945 -6.239 -12.396 1.00 90.06 88 SER A C 1
ATOM 703 O O . SER A 1 88 ? 3.327 -5.939 -11.377 1.00 90.06 88 SER A O 1
ATOM 705 N N . GLU A 1 89 ? 3.408 -6.091 -13.609 1.00 90.69 89 GLU A N 1
ATOM 706 C CA . GLU A 1 89 ? 2.036 -5.600 -13.824 1.00 90.69 89 GLU A CA 1
ATOM 707 C C . GLU A 1 89 ? 0.992 -6.499 -13.142 1.00 90.69 89 GLU A C 1
ATOM 709 O O . GLU A 1 89 ? 0.062 -6.010 -12.507 1.00 90.69 89 GLU A O 1
ATOM 714 N N . ASP A 1 90 ? 1.186 -7.820 -13.181 1.00 91.94 90 ASP A N 1
ATOM 715 C CA . ASP A 1 90 ? 0.337 -8.775 -12.460 1.00 91.94 90 ASP A CA 1
ATOM 716 C C . ASP A 1 90 ? 0.360 -8.532 -10.942 1.00 91.94 90 ASP A C 1
ATOM 718 O O . ASP A 1 90 ? -0.662 -8.659 -10.268 1.00 91.94 90 ASP A O 1
ATOM 722 N N . MET A 1 91 ? 1.519 -8.163 -10.388 1.00 89.69 91 MET A N 1
ATOM 723 C CA . MET A 1 91 ? 1.660 -7.801 -8.978 1.00 89.69 91 MET A CA 1
ATOM 724 C C . MET A 1 91 ? 0.911 -6.506 -8.654 1.00 89.69 91 MET A C 1
ATOM 726 O O . MET A 1 91 ? 0.152 -6.448 -7.687 1.00 89.69 91 MET A O 1
ATOM 730 N N . GLU A 1 92 ? 1.098 -5.487 -9.492 1.00 90.38 92 GLU A N 1
ATOM 731 C CA . GLU A 1 92 ? 0.446 -4.181 -9.379 1.00 90.38 92 GLU A CA 1
ATOM 732 C C . GLU A 1 92 ? -1.085 -4.329 -9.420 1.00 90.38 92 GLU A C 1
ATOM 734 O O . GLU A 1 92 ? -1.784 -3.800 -8.556 1.00 90.38 92 GLU A O 1
ATOM 739 N N . ASN A 1 93 ? -1.607 -5.153 -10.333 1.00 90.69 93 ASN A N 1
ATOM 740 C CA . ASN A 1 93 ? -3.038 -5.439 -10.455 1.00 90.69 93 ASN A CA 1
ATOM 741 C C . ASN A 1 93 ? -3.618 -6.145 -9.220 1.00 90.69 93 ASN A C 1
ATOM 743 O O . ASN A 1 93 ? -4.729 -5.825 -8.791 1.00 90.69 93 ASN A O 1
ATOM 747 N N . ARG A 1 94 ? -2.884 -7.097 -8.627 1.00 91.88 94 ARG A N 1
ATOM 748 C CA . ARG A 1 94 ? -3.325 -7.784 -7.400 1.00 91.88 94 ARG A CA 1
ATOM 749 C C . ARG A 1 94 ? -3.382 -6.830 -6.212 1.00 91.88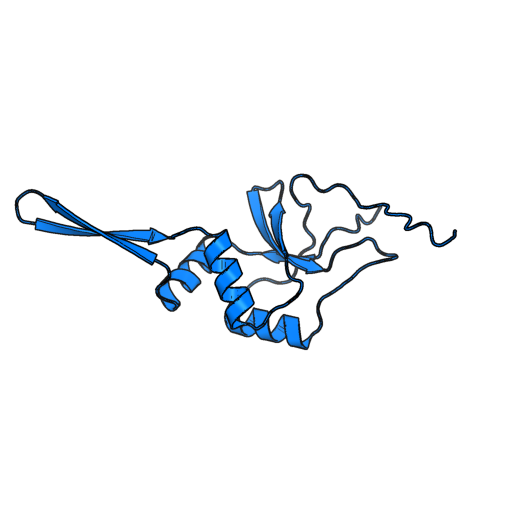 94 ARG A C 1
ATOM 751 O O . ARG A 1 94 ? -4.384 -6.808 -5.504 1.00 91.88 94 ARG A O 1
ATOM 758 N N . LEU A 1 95 ? -2.354 -5.997 -6.041 1.00 89.88 95 LEU A N 1
ATOM 759 C CA . LEU A 1 95 ? -2.338 -4.955 -5.014 1.00 89.88 95 LEU A CA 1
ATOM 760 C C . LEU A 1 95 ? -3.491 -3.967 -5.196 1.00 89.88 95 LEU A C 1
ATOM 762 O O . LEU A 1 95 ? -4.159 -3.622 -4.224 1.00 89.88 95 LEU A O 1
ATOM 766 N N . TRP A 1 96 ? -3.750 -3.545 -6.434 1.00 90.12 96 TRP A N 1
ATOM 767 C CA . TRP A 1 96 ? -4.855 -2.645 -6.743 1.00 90.12 96 TRP A CA 1
ATOM 768 C C . TRP A 1 96 ? -6.209 -3.265 -6.399 1.00 90.12 96 TRP A C 1
ATOM 770 O O . TRP A 1 96 ? -7.057 -2.603 -5.804 1.00 90.12 96 TRP A O 1
ATOM 780 N N . SER A 1 97 ? -6.411 -4.540 -6.742 1.00 90.81 97 SER A N 1
ATOM 781 C CA . SER A 1 97 ? -7.645 -5.261 -6.423 1.00 90.81 97 SER A CA 1
ATOM 782 C C . SER A 1 97 ? -7.856 -5.444 -4.919 1.00 90.81 97 SER A C 1
ATOM 784 O O . SER A 1 97 ? -9.006 -5.514 -4.494 1.00 90.81 97 SER A O 1
ATOM 786 N N . GLU A 1 98 ? -6.780 -5.547 -4.136 1.00 92.31 98 GLU A N 1
ATOM 787 C CA . GLU A 1 98 ? -6.853 -5.760 -2.689 1.00 92.31 98 GLU A CA 1
ATOM 788 C C . GLU A 1 98 ? -7.042 -4.447 -1.917 1.00 92.31 98 GLU A C 1
ATOM 790 O O . GLU A 1 98 ? -7.942 -4.332 -1.090 1.00 92.31 98 GLU A O 1
ATOM 795 N N . PHE A 1 99 ? -6.220 -3.431 -2.194 1.00 86.75 99 PHE A N 1
ATOM 796 C CA . PHE A 1 99 ? -6.278 -2.153 -1.478 1.00 86.75 99 PHE A CA 1
ATOM 797 C C . PHE A 1 99 ? -7.341 -1.197 -2.016 1.00 86.75 99 PHE A C 1
ATOM 799 O O . PHE A 1 99 ? -7.816 -0.342 -1.270 1.00 86.75 99 PHE A O 1
ATOM 806 N N . GLY A 1 100 ? -7.685 -1.292 -3.302 1.00 85.69 100 GLY A N 1
ATOM 807 C CA . GLY A 1 100 ? -8.567 -0.331 -3.958 1.00 85.69 100 GLY A CA 1
ATOM 808 C C . GLY A 1 100 ? -7.981 1.080 -3.981 1.00 85.69 100 GLY A C 1
ATOM 809 O O . GLY A 1 100 ? -8.670 2.029 -3.605 1.00 85.69 100 GLY A O 1
ATOM 810 N N . PHE A 1 101 ? -6.710 1.223 -4.381 1.00 84.06 101 PHE A N 1
ATOM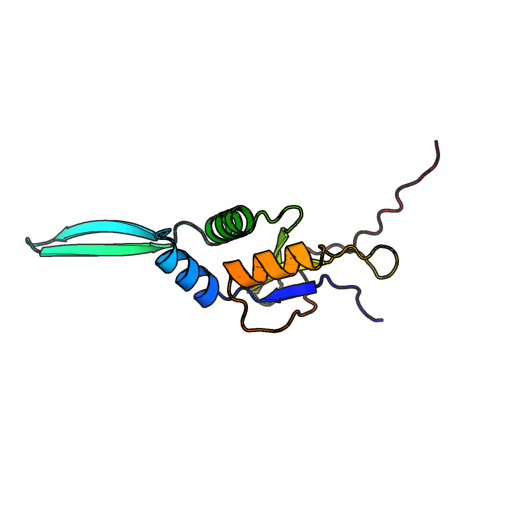 811 C CA . PHE A 1 101 ? -6.076 2.537 -4.518 1.00 84.06 101 PHE A CA 1
ATOM 812 C C . PHE A 1 101 ? -6.937 3.465 -5.386 1.00 84.06 101 PHE A C 1
ATOM 814 O O . PHE A 1 101 ? -7.517 3.051 -6.389 1.00 84.06 101 PHE A O 1
ATOM 821 N N . VAL A 1 102 ? -7.049 4.724 -4.966 1.00 77.38 102 VAL A N 1
ATOM 822 C CA . VAL A 1 102 ? -7.853 5.749 -5.656 1.00 77.38 102 VAL A CA 1
ATOM 823 C C . VAL A 1 102 ? -6.992 6.787 -6.365 1.00 77.38 102 VAL A C 1
ATOM 825 O O . VAL A 1 102 ? -7.471 7.458 -7.276 1.00 77.38 102 VAL A O 1
ATOM 828 N N . ASP A 1 103 ? -5.728 6.885 -5.962 1.00 84.25 103 ASP A N 1
ATOM 829 C CA . ASP A 1 103 ? -4.770 7.856 -6.465 1.00 84.25 103 ASP A CA 1
ATOM 830 C C . ASP A 1 103 ? -3.764 7.196 -7.412 1.00 84.25 103 ASP A C 1
ATOM 832 O O . ASP A 1 103 ? -3.505 5.990 -7.359 1.00 84.25 103 ASP A O 1
ATOM 836 N N . GLU A 1 104 ? -3.174 8.011 -8.283 1.00 89.12 104 GLU A N 1
ATOM 837 C CA . GLU A 1 104 ? -2.102 7.576 -9.172 1.00 89.12 104 GLU A CA 1
ATOM 838 C C . GLU A 1 104 ? -0.792 7.333 -8.407 1.00 89.12 104 GLU A C 1
ATOM 840 O O . GLU A 1 104 ? -0.565 7.837 -7.303 1.00 89.12 104 GLU A O 1
ATOM 845 N N . LEU A 1 105 ? 0.105 6.570 -9.031 1.00 90.00 105 LEU A N 1
ATOM 846 C CA . LEU A 1 105 ? 1.469 6.395 -8.548 1.00 90.00 105 LEU A CA 1
ATOM 847 C C . LEU A 1 105 ? 2.208 7.731 -8.516 1.00 90.00 105 LEU A C 1
ATOM 849 O O . LEU A 1 105 ? 2.264 8.446 -9.517 1.00 90.00 105 LEU A O 1
ATOM 853 N N . VAL A 1 106 ? 2.869 8.017 -7.398 1.00 90.56 106 VAL A N 1
ATOM 854 C CA . VAL A 1 106 ? 3.686 9.222 -7.244 1.00 90.56 106 VAL A CA 1
ATOM 855 C C . VAL A 1 106 ? 5.113 8.876 -6.859 1.00 90.56 106 VAL A C 1
ATOM 857 O O . VAL A 1 106 ? 5.397 7.858 -6.224 1.00 90.56 106 VAL A O 1
ATOM 860 N N . ARG A 1 107 ? 6.040 9.742 -7.269 1.00 89.00 107 ARG A N 1
ATOM 861 C CA . ARG A 1 107 ? 7.424 9.701 -6.800 1.00 89.00 107 ARG A CA 1
ATOM 862 C C . ARG A 1 107 ? 7.481 10.378 -5.437 1.00 89.00 107 ARG A C 1
ATOM 864 O O . ARG A 1 107 ? 7.013 11.506 -5.314 1.00 89.00 107 ARG A O 1
ATOM 871 N N . PHE A 1 108 ? 8.064 9.719 -4.443 1.00 86.75 108 PHE A N 1
ATOM 872 C CA . PHE A 1 108 ? 8.115 10.227 -3.068 1.00 86.75 108 PHE A CA 1
ATOM 873 C C . PHE A 1 108 ? 9.535 10.146 -2.496 1.00 86.75 108 PHE A C 1
ATOM 875 O O . PHE A 1 108 ? 10.351 9.357 -2.961 1.00 86.75 108 PHE A O 1
ATOM 882 N N . GLU A 1 109 ? 9.859 10.988 -1.510 1.00 87.12 109 GLU A N 1
ATOM 883 C CA . GLU A 1 109 ? 11.156 10.980 -0.814 1.00 87.12 109 GLU A CA 1
ATOM 884 C C . GLU A 1 109 ? 10.976 10.290 0.551 1.00 87.12 109 GLU A C 1
ATOM 886 O O . GLU A 1 109 ? 10.354 10.876 1.444 1.00 87.12 109 GLU A O 1
ATOM 891 N N . PRO A 1 110 ? 11.439 9.033 0.713 1.00 82.38 110 PRO A N 1
ATOM 892 C CA . PRO A 1 110 ? 11.314 8.321 1.975 1.00 82.38 110 PRO A CA 1
ATOM 893 C C . PRO A 1 110 ? 12.067 8.992 3.116 1.00 82.38 110 PRO A C 1
ATOM 895 O O . PRO A 1 110 ? 13.153 9.550 2.924 1.00 82.38 110 PRO A O 1
ATOM 898 N N . ASP A 1 111 ? 11.548 8.842 4.326 1.00 79.19 111 ASP A N 1
ATOM 899 C CA . ASP A 1 111 ? 12.273 9.222 5.528 1.00 79.19 111 ASP A CA 1
ATOM 900 C C . ASP A 1 111 ? 13.531 8.377 5.699 1.00 79.19 111 ASP A C 1
ATOM 902 O O . ASP A 1 111 ? 13.511 7.148 5.636 1.00 79.19 111 ASP A O 1
ATOM 906 N N . GLY A 1 112 ? 14.661 9.054 5.902 1.00 69.56 112 GLY A N 1
ATOM 907 C CA . GLY A 1 112 ? 15.958 8.388 5.998 1.00 69.56 112 GLY A CA 1
ATOM 908 C C . GLY A 1 112 ? 16.447 7.788 4.676 1.00 69.56 112 GLY A C 1
ATOM 909 O O . GLY A 1 112 ? 17.366 6.968 4.702 1.00 69.56 112 GLY A O 1
ATOM 910 N N . TRP A 1 113 ? 15.881 8.191 3.528 1.00 67.12 113 TRP A N 1
ATOM 911 C CA . TRP A 1 113 ? 16.352 7.744 2.220 1.00 67.12 113 TRP A CA 1
ATOM 912 C C . TRP A 1 113 ? 17.818 8.116 2.003 1.00 67.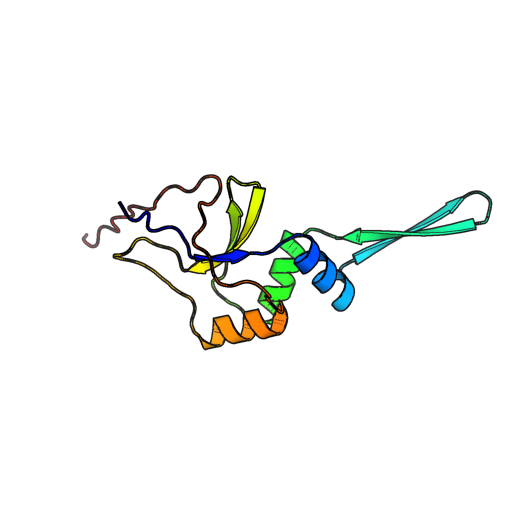12 113 TRP A C 1
ATOM 914 O O . TRP A 1 113 ? 18.186 9.286 1.866 1.00 67.12 113 TRP A O 1
ATOM 924 N N . VAL A 1 114 ? 18.661 7.093 1.905 1.00 59.97 114 VAL A N 1
ATOM 925 C CA . VAL A 1 114 ? 20.020 7.229 1.392 1.00 59.97 114 VAL A CA 1
ATOM 926 C C . VAL A 1 114 ? 19.994 6.693 -0.035 1.00 59.97 114 VAL A C 1
ATOM 928 O O . VAL A 1 114 ? 19.737 5.502 -0.212 1.00 59.97 114 VAL A O 1
ATOM 931 N N . PRO A 1 115 ? 20.252 7.513 -1.071 1.00 57.72 115 PRO A N 1
ATOM 932 C CA . PRO A 1 115 ? 20.326 7.007 -2.432 1.00 57.72 115 PRO A CA 1
ATOM 933 C C . PRO A 1 115 ? 21.435 5.955 -2.500 1.00 57.72 115 PRO A C 1
ATOM 935 O O . PRO A 1 115 ? 22.625 6.274 -2.424 1.00 57.72 115 PRO A O 1
ATOM 938 N N . PHE A 1 116 ? 21.046 4.685 -2.611 1.00 51.12 116 PHE A N 1
ATOM 939 C CA . PHE A 1 116 ? 21.975 3.572 -2.707 1.00 51.12 116 PHE A CA 1
ATOM 940 C C . PHE A 1 116 ? 22.815 3.718 -3.984 1.00 51.12 116 PHE A C 1
ATOM 942 O O . PHE A 1 116 ? 22.382 3.378 -5.080 1.00 51.12 116 PHE A O 1
ATOM 949 N N . ARG A 1 117 ? 24.060 4.190 -3.848 1.00 42.38 117 ARG A N 1
ATOM 950 C CA . ARG A 1 117 ? 25.138 3.893 -4.803 1.00 42.38 117 ARG A CA 1
ATOM 951 C C . ARG A 1 117 ? 25.818 2.603 -4.369 1.00 42.38 117 ARG A C 1
ATOM 953 O O . ARG A 1 117 ? 26.987 2.619 -3.985 1.00 42.38 117 ARG A O 1
ATOM 960 N N . VAL A 1 118 ? 25.112 1.477 -4.402 1.00 40.91 118 VAL A N 1
ATOM 961 C CA . VAL A 1 118 ? 25.820 0.199 -4.312 1.00 40.91 118 VAL A CA 1
ATOM 962 C C . VAL A 1 118 ? 26.480 -0.012 -5.671 1.00 40.91 118 VAL A C 1
ATOM 964 O O . VAL A 1 118 ? 25.880 -0.557 -6.590 1.00 40.91 118 VAL A O 1
ATOM 967 N N . ARG A 1 119 ? 27.739 0.424 -5.816 1.00 38.94 119 ARG A N 1
ATOM 968 C CA . ARG A 1 119 ? 28.641 -0.287 -6.725 1.00 38.94 119 ARG A CA 1
ATOM 969 C C . ARG A 1 119 ? 28.791 -1.665 -6.108 1.00 38.94 119 ARG A C 1
ATOM 971 O O . ARG A 1 119 ? 29.641 -1.862 -5.244 1.00 38.94 119 ARG A O 1
ATOM 978 N N . VAL A 1 120 ? 27.930 -2.597 -6.505 1.00 39.31 120 VAL A N 1
ATOM 979 C CA . VAL A 1 120 ? 28.237 -4.007 -6.322 1.00 39.31 120 VAL A CA 1
ATOM 980 C C . VAL A 1 120 ? 29.466 -4.202 -7.193 1.00 39.31 120 VAL A C 1
ATOM 982 O O . VAL A 1 120 ? 29.367 -4.251 -8.417 1.00 39.31 120 VAL A O 1
ATOM 985 N N . GLY A 1 121 ? 30.642 -4.172 -6.569 1.00 37.00 121 GLY A N 1
ATOM 986 C CA . GLY A 1 121 ? 31.862 -4.633 -7.196 1.00 37.00 121 GLY A CA 1
ATOM 987 C C . GLY A 1 121 ? 31.634 -6.085 -7.580 1.00 37.00 121 GLY A C 1
ATOM 988 O O . GLY A 1 121 ? 31.803 -6.980 -6.762 1.00 37.00 121 GLY A O 1
ATOM 989 N N . ARG A 1 122 ? 31.197 -6.315 -8.818 1.00 41.84 122 ARG A N 1
ATOM 990 C CA . ARG A 1 122 ? 31.628 -7.494 -9.551 1.00 41.84 122 ARG A CA 1
ATOM 991 C C . ARG A 1 122 ? 33.069 -7.207 -9.935 1.00 41.84 122 ARG A C 1
ATOM 993 O O . ARG A 1 122 ? 33.309 -6.421 -10.842 1.00 41.84 122 ARG A O 1
ATOM 1000 N N . ASP A 1 123 ? 33.986 -7.666 -9.099 1.00 37.00 123 ASP A N 1
ATOM 1001 C CA . ASP A 1 123 ? 34.971 -8.665 -9.506 1.00 37.00 123 ASP A CA 1
ATOM 1002 C C . ASP A 1 123 ? 35.801 -9.106 -8.282 1.00 37.00 123 ASP A C 1
ATOM 1004 O O . ASP A 1 123 ? 36.068 -8.276 -7.405 1.00 37.00 123 ASP A O 1
ATOM 1008 N N . PRO A 1 124 ? 36.143 -10.404 -8.171 1.00 45.25 124 PRO A N 1
ATOM 1009 C CA . PRO A 1 124 ? 37.154 -10.891 -7.233 1.00 45.25 124 PRO A CA 1
ATOM 1010 C C . PRO A 1 124 ? 38.571 -10.414 -7.587 1.00 45.25 124 PRO A C 1
ATOM 1012 O O . PRO A 1 124 ? 38.849 -10.170 -8.783 1.00 45.25 124 PRO A O 1
#

Radius of gyration: 18.58 Å; chains: 1; bounding box: 61×29×50 Å